Protein AF-A0A4Q3J9V6-F1 (afdb_monomer_lite)

pLDDT: mean 72.34, std 11.83, range [38.41, 86.69]

Foldseek 3Di:
DDDQDQQWKKWKQWDLAQVRSVVVGTDIDRGPVVNLCCCQVPNDLSRLQHMWMATPNDIDHSVNSSVVSVVVVPDDD

Secondary structure (DSSP, 8-state):
-----TTS-EEEE--SSHHHHHHH-EEEES-HHHHHHHHHHTS-TTTTTT-EEEETTEEEEHHHHHHHHHHHHTS--

Sequence (77 aa):
MTYPDETTSAQLYLGRDWPTALALGPRRFRSATRALRFAFEHAAPVSLRGARLLIAGRAFAGEDLARLNRLRIAQPA

Radius of gyration: 11.95 Å; chains: 1; bounding box: 23×36×26 Å

Structure (mmCIF, N/CA/C/O backbone):
data_AF-A0A4Q3J9V6-F1
#
_entry.id   AF-A0A4Q3J9V6-F1
#
loop_
_atom_site.group_PDB
_atom_site.id
_atom_site.type_symbol
_atom_site.label_atom_id
_atom_site.label_alt_id
_atom_site.label_comp_id
_atom_site.label_asym_id
_atom_site.label_entity_id
_atom_site.label_seq_id
_atom_site.pdbx_PDB_ins_code
_atom_site.Cartn_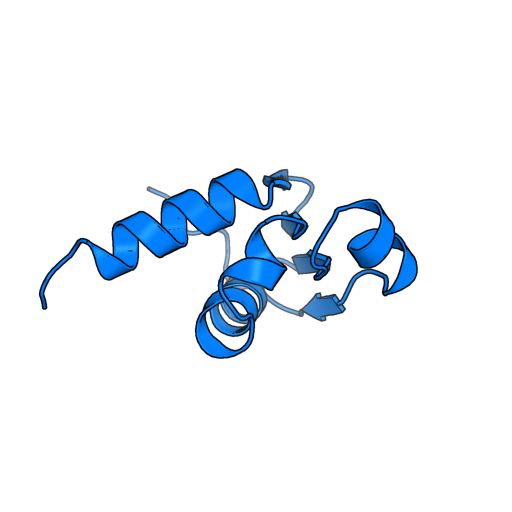x
_atom_site.Cartn_y
_atom_site.Cartn_z
_atom_site.occupancy
_atom_site.B_iso_or_equiv
_atom_site.auth_seq_id
_atom_site.auth_comp_id
_atom_site.auth_asym_id
_atom_site.auth_atom_id
_atom_site.pdbx_PDB_model_num
ATOM 1 N N . MET A 1 1 ? -8.887 19.472 7.664 1.00 38.41 1 MET A N 1
ATOM 2 C CA . MET A 1 1 ? -8.363 18.252 7.013 1.00 38.41 1 MET A CA 1
ATOM 3 C C . MET A 1 1 ? -8.037 17.259 8.113 1.00 38.41 1 MET A C 1
ATOM 5 O O . MET A 1 1 ? -7.104 17.500 8.864 1.00 38.41 1 MET A O 1
ATOM 9 N N . THR A 1 2 ? -8.855 16.224 8.290 1.00 44.97 2 THR A N 1
ATOM 10 C CA . THR A 1 2 ? -8.634 15.202 9.324 1.00 44.97 2 THR A CA 1
ATOM 11 C C . THR A 1 2 ? -7.479 14.314 8.878 1.00 44.97 2 THR A C 1
ATOM 13 O O . THR A 1 2 ? -7.601 13.607 7.877 1.00 44.97 2 THR A O 1
ATOM 16 N N . TYR A 1 3 ? -6.342 14.406 9.571 1.00 54.06 3 TYR A N 1
ATOM 17 C CA . TYR A 1 3 ? -5.250 13.446 9.423 1.00 54.06 3 TYR A CA 1
ATOM 18 C C . TYR A 1 3 ? -5.821 12.044 9.683 1.00 54.06 3 TYR A C 1
ATOM 20 O O . TYR A 1 3 ? -6.573 11.889 10.646 1.00 54.06 3 TYR A O 1
ATOM 28 N N . PRO A 1 4 ? -5.559 11.044 8.822 1.00 54.47 4 PRO A N 1
ATOM 29 C CA . PRO A 1 4 ? -6.072 9.698 9.040 1.00 54.47 4 PRO A CA 1
ATOM 30 C C . PRO A 1 4 ? -5.583 9.210 10.404 1.00 54.47 4 PRO A C 1
ATOM 32 O O . PRO A 1 4 ? -4.378 9.249 10.648 1.00 54.47 4 PRO A O 1
ATOM 35 N N . ASP A 1 5 ? -6.519 8.800 11.265 1.00 55.66 5 ASP A N 1
ATOM 36 C CA . ASP A 1 5 ? -6.279 8.267 12.608 1.00 55.66 5 ASP A CA 1
ATOM 37 C C . ASP A 1 5 ? -4.962 7.490 12.673 1.00 55.66 5 ASP A C 1
ATOM 39 O O . ASP A 1 5 ? -4.799 6.452 12.021 1.00 55.66 5 ASP A O 1
ATOM 43 N N . GLU A 1 6 ? -4.005 8.001 13.450 1.00 56.50 6 GLU A N 1
ATOM 44 C CA . GLU A 1 6 ? -2.637 7.478 13.497 1.00 56.50 6 GLU A CA 1
ATOM 45 C C . GLU A 1 6 ? -2.570 6.019 13.976 1.00 56.50 6 GLU A C 1
ATOM 47 O O . GLU A 1 6 ? -1.568 5.339 13.768 1.00 56.50 6 GLU A O 1
ATOM 52 N N . THR A 1 7 ? -3.640 5.505 14.578 1.00 61.41 7 THR A N 1
ATOM 53 C CA . THR A 1 7 ? -3.786 4.120 15.050 1.00 61.41 7 THR A CA 1
ATOM 54 C C . THR A 1 7 ? -4.268 3.153 13.967 1.00 61.41 7 THR A C 1
ATOM 56 O O . THR A 1 7 ? -4.295 1.938 14.174 1.00 61.41 7 THR A O 1
ATOM 59 N N . THR A 1 8 ? -4.636 3.661 12.791 1.00 71.31 8 THR A N 1
ATOM 60 C CA . THR A 1 8 ? -5.199 2.841 11.724 1.00 71.31 8 THR A CA 1
ATOM 61 C C . THR A 1 8 ? -4.124 1.998 11.046 1.00 71.31 8 THR A C 1
ATOM 63 O O . THR A 1 8 ? -3.139 2.509 10.507 1.00 71.31 8 THR A O 1
ATOM 66 N N . SER A 1 9 ? -4.359 0.686 11.009 1.00 79.12 9 SER A N 1
ATOM 67 C CA . SER A 1 9 ? -3.503 -0.273 10.308 1.00 79.12 9 SER A CA 1
ATOM 68 C C . SER A 1 9 ? -3.420 0.045 8.814 1.00 79.12 9 SER A C 1
ATOM 70 O O . SER A 1 9 ? -4.438 0.293 8.162 1.00 79.12 9 SER A O 1
ATOM 72 N N . ALA A 1 10 ? -2.208 -0.009 8.265 1.00 83.00 10 ALA A N 1
ATOM 73 C CA . ALA A 1 10 ? -1.944 0.322 6.872 1.00 83.00 10 ALA A CA 1
ATOM 74 C C . ALA A 1 10 ? -1.185 -0.797 6.154 1.00 83.00 10 ALA A C 1
ATOM 76 O O . ALA A 1 10 ? -0.340 -1.477 6.735 1.00 83.00 10 ALA A O 1
ATOM 77 N N . GLN A 1 11 ? -1.479 -0.991 4.873 1.00 86.69 11 GLN A N 1
ATOM 78 C CA . GLN A 1 11 ? -0.808 -1.955 4.006 1.00 86.69 11 GLN A CA 1
ATOM 79 C C . GLN A 1 11 ? -0.228 -1.210 2.814 1.00 86.69 11 GLN A C 1
ATOM 81 O O . GLN A 1 11 ? -0.968 -0.620 2.032 1.00 86.69 11 GLN A O 1
ATOM 86 N N . LEU A 1 12 ? 1.093 -1.221 2.689 1.00 85.12 12 LEU A N 1
ATOM 87 C CA . LEU A 1 12 ? 1.809 -0.550 1.617 1.00 85.12 12 LEU A CA 1
ATOM 88 C C . LEU A 1 12 ? 2.400 -1.598 0.676 1.00 85.12 12 LEU A C 1
ATOM 90 O O . LEU A 1 12 ? 3.253 -2.390 1.066 1.00 85.12 12 LEU A O 1
ATOM 94 N N . TYR A 1 13 ? 1.951 -1.576 -0.566 1.00 84.38 13 TYR A N 1
ATOM 95 C CA . TYR A 1 13 ? 2.511 -2.344 -1.665 1.00 84.38 13 TYR A CA 1
ATOM 96 C C . TYR A 1 13 ? 3.575 -1.472 -2.323 1.00 84.38 13 TYR A C 1
ATOM 98 O O . TYR A 1 13 ? 3.284 -0.331 -2.682 1.00 84.38 13 TYR A O 1
ATOM 106 N N . LEU A 1 14 ? 4.802 -1.977 -2.443 1.00 80.69 14 LEU A N 1
ATOM 107 C CA . LEU A 1 14 ? 5.925 -1.258 -3.046 1.00 80.69 14 LEU A CA 1
ATOM 108 C C . LEU A 1 14 ? 6.438 -2.031 -4.247 1.00 80.69 14 LEU A C 1
AT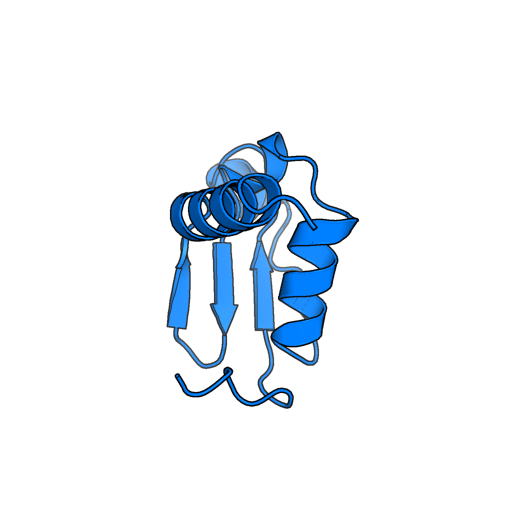OM 110 O O . LEU A 1 14 ? 6.685 -3.227 -4.155 1.00 80.69 14 LEU A O 1
ATOM 114 N N . GLY A 1 15 ? 6.647 -1.330 -5.353 1.00 76.94 15 GLY A N 1
ATOM 115 C CA . GLY A 1 15 ? 7.189 -1.910 -6.568 1.00 76.94 15 GLY A CA 1
ATOM 116 C C . GLY A 1 15 ? 7.312 -0.851 -7.648 1.00 76.94 15 GLY A C 1
ATOM 117 O O . GLY A 1 15 ? 6.624 0.168 -7.616 1.00 76.94 15 GLY A O 1
ATOM 118 N N . ARG A 1 16 ? 8.195 -1.094 -8.619 1.00 74.31 16 ARG A N 1
ATOM 119 C CA . ARG A 1 16 ? 8.316 -0.217 -9.793 1.00 74.31 16 ARG A CA 1
ATOM 120 C C . ARG A 1 16 ? 7.003 -0.116 -10.581 1.00 74.31 16 ARG A C 1
ATOM 122 O O . ARG A 1 16 ? 6.681 0.955 -11.076 1.00 74.31 16 ARG A O 1
ATOM 129 N N . ASP A 1 17 ? 6.234 -1.206 -10.601 1.00 78.06 17 ASP A N 1
ATOM 130 C CA . ASP A 1 17 ? 4.947 -1.354 -11.276 1.00 78.06 17 ASP A CA 1
ATOM 131 C C . ASP A 1 17 ? 3.985 -2.160 -10.385 1.00 78.06 17 ASP A C 1
ATOM 133 O O . ASP A 1 17 ? 4.425 -2.936 -9.530 1.00 78.06 17 ASP A O 1
ATOM 137 N N . TRP A 1 18 ? 2.673 -2.026 -10.608 1.00 78.44 18 TRP A N 1
ATOM 138 C CA . TRP A 1 18 ? 1.645 -2.743 -9.838 1.00 78.44 18 TRP A CA 1
ATOM 139 C C . TRP A 1 18 ? 1.817 -4.279 -9.820 1.00 78.44 18 TRP A C 1
ATOM 141 O O . TRP A 1 18 ? 1.710 -4.864 -8.740 1.00 78.44 18 TRP A O 1
ATOM 151 N N . PRO A 1 19 ? 2.166 -4.957 -10.936 1.00 83.50 19 PRO A N 1
ATOM 152 C CA . PRO A 1 19 ? 2.426 -6.399 -10.920 1.00 83.50 19 PRO A CA 1
ATOM 153 C C . PRO A 1 19 ? 3.604 -6.780 -10.014 1.00 83.50 19 PRO A C 1
ATOM 155 O O . PRO A 1 19 ? 3.532 -7.758 -9.274 1.00 83.50 19 PRO A O 1
ATOM 158 N N . THR A 1 20 ? 4.676 -5.980 -10.019 1.00 80.38 20 THR A N 1
ATOM 159 C CA . THR A 1 20 ? 5.826 -6.183 -9.127 1.00 80.38 20 THR A CA 1
ATOM 160 C C . THR A 1 20 ? 5.443 -5.936 -7.671 1.00 80.38 20 THR A C 1
ATOM 162 O O . THR A 1 20 ? 5.855 -6.690 -6.795 1.00 80.38 20 THR A O 1
ATOM 165 N N . ALA A 1 21 ? 4.625 -4.915 -7.405 1.00 83.44 21 ALA A N 1
ATOM 166 C CA . ALA A 1 21 ? 4.147 -4.604 -6.063 1.00 83.44 21 ALA A CA 1
ATOM 167 C C . ALA A 1 21 ? 3.241 -5.711 -5.494 1.00 83.44 21 ALA A C 1
ATOM 169 O O . ALA A 1 21 ? 3.303 -6.005 -4.303 1.00 83.44 21 ALA A O 1
ATOM 170 N N . LEU A 1 22 ? 2.441 -6.366 -6.343 1.00 82.88 22 LEU A N 1
ATOM 171 C CA . LEU A 1 22 ? 1.664 -7.549 -5.968 1.00 82.88 22 LEU A CA 1
ATOM 172 C C . LEU A 1 22 ? 2.554 -8.763 -5.689 1.00 82.88 22 LEU A C 1
ATOM 174 O O . LEU A 1 22 ? 2.338 -9.440 -4.688 1.00 82.88 22 LEU A O 1
ATOM 178 N N . ALA A 1 23 ? 3.562 -9.014 -6.529 1.00 85.06 23 ALA A N 1
ATOM 179 C CA . ALA A 1 23 ? 4.490 -10.133 -6.351 1.00 85.06 23 ALA A CA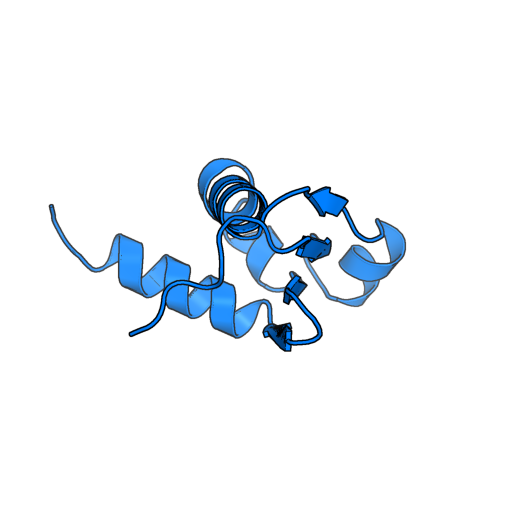 1
ATOM 180 C C . ALA A 1 23 ? 5.336 -10.010 -5.071 1.00 85.06 23 ALA A C 1
ATOM 182 O O . ALA A 1 23 ? 5.599 -11.008 -4.407 1.00 85.06 23 ALA A O 1
ATOM 183 N N . LEU A 1 24 ? 5.735 -8.786 -4.705 1.00 82.50 24 LEU A N 1
ATOM 184 C CA . LEU A 1 24 ? 6.436 -8.496 -3.447 1.00 82.50 24 LEU A CA 1
ATOM 185 C C . LEU A 1 24 ? 5.504 -8.532 -2.225 1.00 82.50 24 LEU A C 1
ATOM 187 O O . LEU A 1 24 ? 5.965 -8.719 -1.098 1.00 82.50 24 LEU A O 1
ATOM 191 N N . GLY A 1 25 ? 4.201 -8.373 -2.451 1.00 83.44 25 GLY A N 1
ATOM 192 C CA . GLY A 1 25 ? 3.167 -8.426 -1.429 1.00 83.44 25 GLY A CA 1
ATOM 193 C C . GLY A 1 25 ? 3.046 -7.157 -0.570 1.00 83.44 25 GLY A C 1
ATOM 194 O O . GLY A 1 25 ? 3.864 -6.232 -0.641 1.00 83.44 25 GLY A O 1
ATOM 195 N N . PRO A 1 26 ? 1.990 -7.084 0.263 1.00 84.75 26 PRO A N 1
ATOM 196 C CA . PRO A 1 26 ? 1.764 -5.955 1.152 1.00 84.75 26 PRO A CA 1
ATOM 197 C C . PRO A 1 26 ? 2.754 -5.938 2.306 1.00 84.75 26 PRO A C 1
ATOM 199 O O . PRO A 1 26 ? 2.836 -6.875 3.103 1.00 84.75 26 PRO A O 1
ATOM 202 N N . ARG A 1 27 ? 3.381 -4.786 2.518 1.00 85.19 27 ARG A N 1
ATOM 203 C CA . ARG A 1 27 ? 4.080 -4.491 3.761 1.00 85.19 27 ARG A CA 1
ATOM 204 C C . ARG A 1 27 ? 3.094 -3.896 4.763 1.00 85.19 27 ARG A C 1
ATOM 206 O O . ARG A 1 27 ? 2.548 -2.813 4.556 1.00 85.19 27 ARG A O 1
ATOM 213 N N . ARG A 1 28 ? 2.825 -4.637 5.839 1.00 84.94 28 ARG A N 1
ATOM 214 C CA . ARG A 1 28 ? 1.892 -4.246 6.905 1.00 84.94 28 ARG A CA 1
ATOM 215 C C . ARG A 1 28 ? 2.561 -3.309 7.904 1.00 84.94 28 ARG A C 1
ATOM 217 O O . ARG A 1 28 ? 3.640 -3.593 8.414 1.00 84.94 28 ARG A O 1
ATOM 224 N N . PHE A 1 29 ? 1.876 -2.223 8.226 1.00 82.62 29 PHE A N 1
ATOM 225 C CA . PHE A 1 29 ? 2.268 -1.247 9.228 1.00 82.62 29 PHE A CA 1
ATOM 226 C C . PHE A 1 29 ? 1.150 -1.100 10.254 1.00 82.62 29 PHE A C 1
ATOM 228 O O . PHE A 1 29 ? -0.032 -1.083 9.915 1.00 82.62 29 PHE A O 1
ATOM 235 N N . ARG A 1 30 ? 1.534 -0.933 11.523 1.00 78.94 30 ARG A N 1
ATOM 236 C CA . ARG A 1 30 ? 0.585 -0.674 12.618 1.00 78.94 30 ARG A CA 1
ATOM 237 C C . ARG A 1 30 ? -0.093 0.702 12.532 1.00 78.94 30 ARG A C 1
ATOM 239 O O . ARG A 1 30 ? -0.990 0.959 13.316 1.00 78.94 30 ARG A O 1
ATOM 246 N N . SER A 1 31 ? 0.362 1.578 11.635 1.00 79.25 31 SER A N 1
ATOM 247 C CA . SER A 1 31 ? -0.096 2.964 11.517 1.00 79.25 31 SER A CA 1
ATOM 248 C C . SER A 1 31 ? 0.076 3.487 10.089 1.00 79.25 31 SER A C 1
ATOM 250 O O . SER A 1 31 ? 1.102 3.220 9.448 1.00 79.25 31 SER A O 1
ATOM 252 N N . ALA A 1 32 ? -0.893 4.281 9.627 1.00 77.69 32 ALA A N 1
ATOM 253 C CA . ALA A 1 32 ? -0.839 5.037 8.378 1.00 77.69 32 ALA A CA 1
ATOM 254 C C . ALA A 1 32 ? 0.358 5.997 8.328 1.00 77.69 32 ALA A C 1
ATOM 256 O O . ALA A 1 32 ? 1.076 6.018 7.328 1.00 77.69 32 ALA A O 1
ATOM 257 N N . THR A 1 33 ? 0.638 6.714 9.420 1.00 78.56 33 THR A N 1
ATOM 258 C CA . THR A 1 33 ? 1.778 7.637 9.525 1.00 78.56 33 THR A CA 1
ATOM 259 C C . THR A 1 33 ? 3.101 6.905 9.312 1.00 78.56 33 THR A C 1
ATOM 261 O O . THR A 1 33 ? 3.955 7.366 8.558 1.00 78.56 33 THR A O 1
ATOM 264 N N . ARG A 1 34 ? 3.265 5.710 9.899 1.00 79.12 34 ARG A N 1
ATOM 265 C CA . ARG A 1 34 ? 4.463 4.875 9.683 1.00 79.12 34 ARG A CA 1
ATOM 266 C C . ARG A 1 34 ? 4.590 4.394 8.241 1.00 79.12 34 ARG A C 1
ATOM 268 O O . ARG A 1 34 ? 5.699 4.382 7.718 1.00 79.12 34 ARG A O 1
ATOM 275 N N . ALA A 1 35 ? 3.483 4.000 7.613 1.00 80.50 35 ALA A N 1
ATOM 276 C CA . ALA A 1 35 ? 3.490 3.568 6.219 1.00 80.50 35 ALA A CA 1
ATOM 277 C C . ALA A 1 35 ? 3.861 4.721 5.275 1.00 80.50 35 ALA A C 1
ATOM 279 O O . ALA A 1 35 ? 4.688 4.538 4.387 1.00 80.50 35 ALA A O 1
ATOM 280 N N . LEU A 1 36 ? 3.304 5.913 5.507 1.00 75.62 36 LEU A N 1
ATOM 281 C CA . LEU A 1 36 ? 3.623 7.125 4.754 1.00 75.62 36 LEU A CA 1
ATOM 282 C C . LEU A 1 36 ? 5.078 7.545 4.959 1.00 75.62 36 LEU A C 1
ATOM 284 O O . LEU A 1 36 ? 5.794 7.747 3.986 1.00 75.62 36 LEU A O 1
ATOM 288 N N . ARG A 1 37 ? 5.552 7.599 6.208 1.00 78.12 37 ARG A N 1
ATOM 289 C CA . ARG A 1 37 ? 6.952 7.911 6.514 1.00 78.12 37 ARG A CA 1
ATOM 290 C C . ARG A 1 37 ? 7.898 6.922 5.842 1.00 78.12 37 ARG A C 1
ATOM 292 O O . ARG A 1 37 ? 8.868 7.341 5.231 1.00 78.12 37 ARG A O 1
ATOM 299 N N . PHE A 1 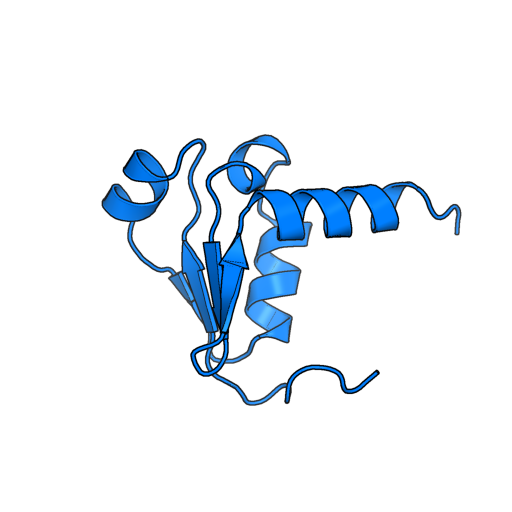38 ? 7.584 5.628 5.880 1.00 80.00 38 PHE A N 1
ATOM 300 C CA . PHE A 1 38 ? 8.365 4.619 5.171 1.00 80.00 38 PHE A CA 1
ATOM 301 C C . PHE A 1 38 ? 8.338 4.836 3.651 1.00 80.00 38 PHE A C 1
ATOM 303 O O . PHE A 1 38 ? 9.378 4.770 3.001 1.00 80.00 38 PHE A O 1
ATOM 310 N N . ALA A 1 39 ? 7.170 5.136 3.079 1.00 77.31 39 ALA A N 1
ATOM 311 C CA . ALA A 1 39 ? 7.040 5.443 1.660 1.00 77.31 39 ALA A CA 1
ATOM 312 C C . ALA A 1 39 ? 7.848 6.692 1.258 1.00 77.31 39 ALA A C 1
ATOM 314 O O . ALA A 1 39 ? 8.407 6.719 0.171 1.00 77.31 39 ALA A O 1
ATOM 315 N N . PHE A 1 40 ? 7.955 7.704 2.121 1.00 73.25 40 PHE A N 1
ATOM 316 C CA . PHE A 1 40 ? 8.688 8.934 1.812 1.00 73.25 40 PHE A CA 1
ATOM 317 C C . PHE A 1 40 ? 10.188 8.870 2.121 1.00 73.25 40 PHE A C 1
ATOM 319 O O . PHE A 1 40 ? 10.972 9.460 1.384 1.00 73.25 40 PHE A O 1
ATOM 326 N N . GLU A 1 41 ? 10.597 8.192 3.197 1.00 74.81 41 GLU A N 1
ATOM 327 C CA . GLU A 1 41 ? 12.007 8.101 3.609 1.00 74.81 41 GLU A CA 1
ATOM 328 C C . GLU A 1 41 ? 12.750 6.954 2.920 1.00 74.81 41 GLU A C 1
ATOM 330 O O . GLU A 1 41 ? 13.922 7.099 2.587 1.00 74.81 41 GLU A O 1
ATOM 335 N N . HIS A 1 42 ? 12.089 5.815 2.693 1.00 66.56 42 HIS A N 1
ATOM 336 C CA . HIS A 1 42 ? 12.744 4.609 2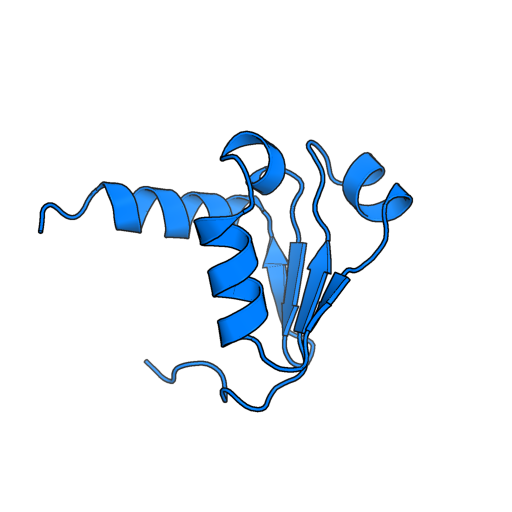.181 1.00 66.56 42 HIS A CA 1
ATOM 337 C C . HIS A 1 42 ? 12.384 4.260 0.737 1.00 66.56 42 HIS A C 1
ATOM 339 O O . HIS A 1 42 ? 13.130 3.505 0.109 1.00 66.56 42 HIS A O 1
ATOM 345 N N . ALA A 1 43 ? 11.269 4.752 0.186 1.00 61.97 43 ALA A N 1
ATOM 346 C CA . ALA A 1 43 ? 10.939 4.450 -1.203 1.00 61.97 43 ALA A CA 1
ATOM 347 C C . ALA A 1 43 ? 11.595 5.466 -2.143 1.00 61.97 43 ALA A C 1
ATOM 349 O O . ALA A 1 43 ? 11.308 6.662 -2.110 1.00 61.97 43 ALA A O 1
ATOM 350 N N . ALA A 1 44 ? 12.449 4.970 -3.039 1.00 61.53 44 ALA A N 1
ATOM 351 C CA . ALA A 1 44 ? 12.918 5.756 -4.169 1.00 61.53 44 ALA A CA 1
ATOM 352 C C . ALA A 1 44 ? 11.707 6.262 -4.990 1.00 61.53 44 ALA A C 1
ATOM 354 O O . ALA A 1 44 ? 10.726 5.524 -5.131 1.00 61.53 44 ALA A O 1
ATOM 355 N N . PRO A 1 45 ? 11.765 7.463 -5.600 1.00 60.88 45 PRO A N 1
ATOM 356 C CA . PRO A 1 45 ? 10.654 8.045 -6.365 1.00 60.88 45 PRO A CA 1
ATOM 357 C C . PRO A 1 45 ? 10.070 7.112 -7.439 1.00 60.88 45 PRO A C 1
ATOM 359 O O . PRO A 1 45 ? 8.893 7.203 -7.781 1.00 60.88 45 PRO A O 1
ATOM 362 N N . VAL A 1 46 ? 10.892 6.202 -7.968 1.00 58.62 46 VAL A N 1
ATOM 363 C CA . VAL A 1 46 ? 10.499 5.193 -8.961 1.00 58.62 46 VAL A CA 1
ATOM 364 C C . VAL A 1 46 ? 9.633 4.075 -8.373 1.00 58.62 46 VAL A C 1
ATOM 366 O O . VAL A 1 46 ? 8.712 3.616 -9.037 1.00 58.62 46 VAL A O 1
ATOM 369 N N . SER A 1 47 ? 9.859 3.691 -7.116 1.00 63.88 47 SER A N 1
ATOM 370 C CA . SER A 1 47 ? 9.090 2.654 -6.413 1.00 63.88 47 SER A CA 1
ATOM 371 C C . SER A 1 47 ? 7.721 3.144 -5.947 1.00 63.88 47 SER A C 1
ATOM 373 O O . SER A 1 47 ? 6.884 2.334 -5.558 1.00 63.88 47 SER A O 1
ATOM 375 N N . LEU A 1 48 ? 7.490 4.461 -5.977 1.00 68.75 48 LEU A N 1
ATOM 376 C CA . LEU A 1 48 ? 6.189 5.057 -5.684 1.00 68.75 48 LEU A CA 1
ATOM 377 C C . LEU A 1 48 ? 5.233 4.991 -6.879 1.00 68.75 48 LEU A C 1
ATOM 379 O O . LEU A 1 48 ? 4.031 5.014 -6.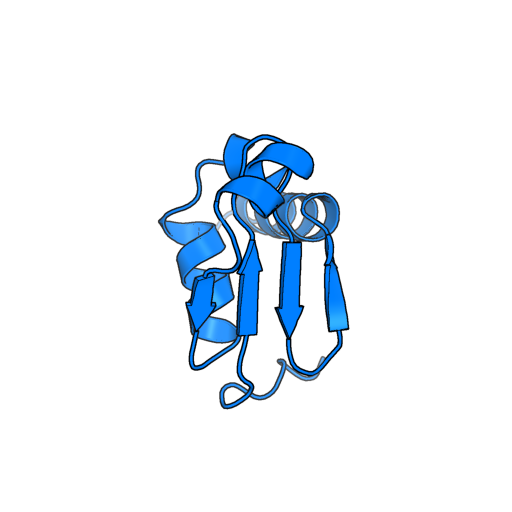659 1.00 68.75 48 LEU A O 1
ATOM 383 N N . ARG A 1 49 ? 5.723 4.860 -8.123 1.00 69.19 49 ARG A N 1
ATOM 384 C CA . ARG A 1 49 ? 4.859 4.819 -9.322 1.00 69.19 49 ARG A CA 1
ATOM 385 C C . ARG A 1 49 ? 3.914 3.617 -9.316 1.00 69.19 49 ARG A C 1
ATOM 387 O O . ARG A 1 49 ? 2.731 3.777 -9.590 1.00 69.19 49 ARG A O 1
ATOM 394 N N . GLY A 1 50 ? 4.427 2.442 -8.955 1.00 72.19 50 GLY A N 1
ATOM 395 C CA . GLY A 1 50 ? 3.644 1.217 -8.790 1.00 72.19 50 GLY A CA 1
ATOM 396 C C . GLY A 1 50 ? 3.138 0.977 -7.367 1.00 72.19 50 GLY A C 1
ATOM 397 O O . GLY A 1 50 ? 2.565 -0.082 -7.107 1.00 72.19 50 GLY A O 1
ATOM 398 N N . ALA A 1 51 ? 3.369 1.908 -6.434 1.00 80.12 51 ALA A N 1
ATOM 399 C CA . ALA A 1 51 ? 2.990 1.707 -5.043 1.00 80.12 51 ALA A CA 1
ATOM 400 C C . ALA A 1 51 ? 1.471 1.764 -4.858 1.00 80.12 51 ALA A C 1
ATOM 402 O O . ALA A 1 51 ? 0.753 2.404 -5.618 1.00 80.12 51 ALA A O 1
ATOM 403 N N . ARG A 1 52 ? 0.961 1.124 -3.809 1.00 84.12 52 ARG A N 1
ATOM 404 C CA . ARG A 1 52 ? -0.428 1.314 -3.380 1.00 84.12 52 ARG A CA 1
ATOM 405 C C . ARG A 1 52 ? -0.500 1.264 -1.874 1.00 84.12 52 ARG A C 1
ATOM 407 O O . ARG A 1 52 ? 0.006 0.328 -1.260 1.00 84.12 52 ARG A O 1
ATOM 414 N N . LEU A 1 53 ? -1.140 2.258 -1.282 1.00 82.75 53 LEU A N 1
ATOM 415 C CA . LEU A 1 53 ? -1.309 2.347 0.158 1.00 82.75 53 LEU A CA 1
ATOM 416 C C . LEU A 1 53 ? -2.773 2.113 0.513 1.00 82.75 53 LEU A C 1
ATOM 418 O O . LEU A 1 53 ? -3.659 2.791 0.015 1.00 82.75 53 LEU A O 1
ATOM 422 N N . LEU A 1 54 ? -3.028 1.146 1.380 1.00 84.25 54 LEU A N 1
ATOM 423 C CA . LEU A 1 54 ? -4.350 0.803 1.884 1.00 84.25 54 LEU A CA 1
ATOM 424 C C . LEU A 1 54 ? -4.422 1.166 3.368 1.00 84.25 54 LEU A C 1
ATOM 426 O O . LEU A 1 54 ? -3.676 0.601 4.162 1.00 84.25 54 LEU A O 1
ATOM 430 N N . ILE A 1 55 ? -5.308 2.088 3.744 1.00 82.19 55 ILE A N 1
ATOM 431 C CA . ILE A 1 55 ? -5.517 2.565 5.123 1.00 82.19 55 ILE A CA 1
ATOM 432 C C . ILE A 1 55 ? -7.011 2.461 5.438 1.00 82.19 55 ILE A C 1
ATOM 434 O O . ILE A 1 55 ? -7.802 3.095 4.747 1.00 82.19 55 ILE A O 1
ATOM 438 N N . ALA A 1 56 ? -7.412 1.681 6.450 1.00 74.25 56 ALA A N 1
ATOM 439 C CA . ALA A 1 56 ? -8.829 1.508 6.843 1.00 74.25 56 ALA A CA 1
ATOM 440 C C . ALA A 1 56 ? -9.803 1.313 5.655 1.00 74.25 56 ALA A C 1
ATOM 442 O O . ALA A 1 56 ? -10.875 1.907 5.602 1.00 74.25 56 ALA A O 1
ATOM 443 N N . GLY A 1 57 ? -9.412 0.521 4.652 1.00 73.81 57 GLY A N 1
ATOM 444 C CA . GLY A 1 57 ? -10.245 0.270 3.468 1.00 73.81 57 GLY A CA 1
ATOM 445 C C . GLY A 1 57 ? -10.204 1.358 2.386 1.00 73.81 57 GLY A C 1
ATOM 446 O O . GLY A 1 57 ? -10.762 1.157 1.312 1.00 73.81 57 GLY A O 1
ATOM 447 N N . ARG A 1 58 ? -9.497 2.473 2.598 1.00 78.81 58 ARG A N 1
ATOM 448 C CA . ARG A 1 58 ? -9.184 3.445 1.540 1.00 78.81 58 ARG A CA 1
ATOM 449 C C . ARG A 1 58 ? -7.902 3.053 0.830 1.00 78.81 58 ARG A C 1
ATOM 451 O O . ARG A 1 58 ? -6.874 2.853 1.474 1.00 78.81 58 ARG A O 1
ATOM 458 N N . ALA A 1 59 ? -7.967 2.962 -0.492 1.00 81.75 59 ALA A N 1
ATOM 459 C CA . ALA A 1 59 ? -6.816 2.706 -1.340 1.00 81.75 59 ALA A CA 1
ATOM 460 C C . ALA A 1 59 ? -6.325 4.015 -1.968 1.00 81.75 59 ALA A C 1
ATOM 462 O O . ALA A 1 59 ? -7.093 4.700 -2.633 1.00 81.75 59 ALA A O 1
ATOM 463 N N . PHE A 1 60 ? -5.045 4.313 -1.797 1.00 78.62 60 PHE A N 1
ATOM 464 C CA . PHE A 1 60 ? -4.329 5.408 -2.439 1.00 78.62 60 PHE A CA 1
ATOM 465 C C . PHE A 1 60 ? -3.387 4.812 -3.477 1.00 78.62 60 PHE A C 1
ATOM 467 O O . PHE A 1 60 ? -2.613 3.898 -3.161 1.00 78.62 60 PHE A O 1
ATOM 474 N N . ALA A 1 61 ? -3.478 5.285 -4.717 1.00 80.44 61 ALA A N 1
ATOM 475 C CA . ALA A 1 61 ? -2.631 4.803 -5.793 1.00 80.44 61 ALA A CA 1
ATOM 476 C C . ALA A 1 61 ? -1.232 5.424 -5.710 1.00 80.44 61 ALA A C 1
ATOM 478 O O . ALA A 1 61 ? -1.005 6.457 -5.076 1.00 80.44 61 ALA A O 1
ATOM 479 N N . GLY A 1 62 ? -0.282 4.793 -6.387 1.00 74.44 62 GLY A N 1
ATOM 480 C CA . GLY A 1 62 ? 1.099 5.251 -6.459 1.00 74.44 62 GLY A CA 1
ATOM 481 C C . GLY A 1 62 ? 1.212 6.636 -7.077 1.00 74.44 62 GLY A C 1
ATOM 482 O O . GLY A 1 62 ? 2.027 7.443 -6.644 1.00 74.44 62 GLY A O 1
ATOM 483 N N . GLU A 1 63 ? 0.325 6.961 -8.016 1.00 74.25 63 GLU A N 1
ATOM 484 C CA . GLU A 1 63 ? 0.217 8.294 -8.607 1.00 74.25 63 GLU A CA 1
ATOM 485 C C . GLU A 1 63 ? -0.230 9.355 -7.595 1.00 74.25 63 GLU A C 1
ATOM 487 O O . GLU A 1 63 ? 0.326 10.455 -7.594 1.00 74.25 63 GLU A O 1
ATOM 492 N N . ASP A 1 64 ? -1.154 9.026 -6.685 1.00 74.12 64 ASP A N 1
ATOM 493 C CA . ASP A 1 64 ? -1.573 9.925 -5.602 1.00 74.12 64 ASP A CA 1
ATOM 494 C C . ASP A 1 64 ? -0.419 10.166 -4.625 1.00 74.12 64 ASP A C 1
ATOM 496 O O . ASP A 1 64 ? -0.131 11.303 -4.251 1.00 74.12 64 ASP A O 1
ATOM 500 N N . LEU A 1 65 ? 0.300 9.100 -4.258 1.00 72.44 65 LEU A N 1
ATOM 501 C CA . LEU A 1 65 ? 1.475 9.174 -3.386 1.00 72.44 65 LEU A CA 1
ATOM 502 C C . LEU A 1 65 ? 2.628 9.939 -4.045 1.00 72.44 65 LEU A C 1
ATOM 504 O O . LEU A 1 65 ? 3.296 10.740 -3.393 1.00 72.44 65 LEU A O 1
ATOM 508 N N . ALA A 1 66 ? 2.851 9.733 -5.343 1.00 71.69 66 ALA A N 1
ATOM 509 C CA . ALA A 1 66 ? 3.860 10.439 -6.119 1.00 71.69 66 ALA A CA 1
ATOM 510 C C . ALA A 1 66 ? 3.501 11.919 -6.290 1.00 71.69 66 ALA A C 1
ATOM 512 O O . ALA A 1 66 ? 4.388 12.771 -6.217 1.00 71.69 66 ALA A O 1
ATOM 513 N N . ARG A 1 67 ? 2.213 12.242 -6.476 1.00 71.88 67 ARG A N 1
ATOM 514 C CA . ARG A 1 67 ? 1.710 13.620 -6.501 1.00 71.88 67 ARG A CA 1
ATOM 515 C C . ARG A 1 67 ? 1.913 14.295 -5.145 1.00 71.88 67 ARG A C 1
ATOM 517 O O . ARG A 1 67 ? 2.457 15.393 -5.113 1.00 71.88 67 ARG A O 1
ATOM 524 N N . LEU A 1 68 ? 1.565 13.630 -4.041 1.00 69.38 68 LEU A N 1
ATOM 525 C CA . LEU A 1 68 ? 1.801 14.129 -2.681 1.00 69.38 68 LEU A CA 1
ATOM 526 C C . LEU A 1 68 ? 3.294 14.334 -2.395 1.00 69.38 68 LEU A C 1
ATOM 528 O O . LEU A 1 68 ? 3.680 15.382 -1.883 1.00 69.38 68 LEU A O 1
ATOM 532 N N . ASN A 1 69 ? 4.149 13.380 -2.781 1.00 67.25 69 ASN A N 1
ATOM 533 C CA . ASN A 1 69 ? 5.593 13.527 -2.626 1.00 67.25 69 ASN A CA 1
ATOM 534 C C . ASN A 1 69 ? 6.122 14.705 -3.453 1.00 67.25 69 ASN A C 1
ATOM 536 O O . ASN A 1 69 ? 6.878 15.505 -2.920 1.00 67.25 69 ASN A O 1
ATOM 540 N N . ARG A 1 70 ? 5.689 14.861 -4.715 1.00 67.25 70 ARG A N 1
ATOM 541 C CA . ARG A 1 70 ? 6.053 16.011 -5.564 1.00 67.25 70 ARG A CA 1
ATOM 542 C C . ARG A 1 70 ? 5.633 17.346 -4.957 1.00 67.25 70 ARG A C 1
ATOM 544 O O . ARG A 1 70 ? 6.420 18.284 -4.987 1.00 67.25 70 ARG A O 1
ATOM 551 N N . LEU A 1 71 ? 4.430 17.424 -4.391 1.00 65.94 71 LEU A N 1
ATOM 552 C CA . LEU A 1 71 ? 3.954 18.630 -3.712 1.00 65.94 71 LEU A CA 1
ATOM 553 C C . LEU A 1 71 ? 4.800 18.963 -2.474 1.00 65.94 71 LEU A C 1
ATOM 555 O O . LEU A 1 71 ? 5.033 20.137 -2.217 1.00 65.94 71 LEU A O 1
ATOM 559 N N . ARG A 1 72 ? 5.322 17.957 -1.756 1.00 61.28 72 ARG A N 1
ATOM 560 C CA . ARG A 1 72 ? 6.245 18.160 -0.625 1.00 61.28 72 ARG A CA 1
ATOM 561 C C . ARG A 1 72 ? 7.591 18.749 -1.053 1.00 61.28 72 ARG A C 1
ATOM 563 O O . ARG A 1 72 ? 8.075 19.662 -0.405 1.00 61.28 72 ARG A O 1
ATOM 570 N N . ILE A 1 73 ? 8.194 18.241 -2.130 1.00 57.56 73 ILE A N 1
ATOM 571 C CA . ILE A 1 73 ? 9.477 18.764 -2.658 1.00 57.56 73 ILE A CA 1
ATOM 572 C C . ILE A 1 73 ? 9.325 20.147 -3.308 1.00 57.56 73 ILE A C 1
ATOM 574 O O . ILE A 1 73 ? 10.316 20.847 -3.472 1.00 57.56 73 ILE A O 1
ATOM 578 N N . ALA A 1 74 ? 8.105 20.532 -3.692 1.00 55.81 74 ALA A N 1
ATOM 579 C CA . ALA A 1 74 ? 7.807 21.834 -4.284 1.00 55.81 74 ALA A CA 1
ATOM 580 C C . ALA A 1 74 ? 7.554 22.948 -3.249 1.00 55.81 74 ALA A C 1
ATOM 582 O O . ALA A 1 74 ? 7.355 24.093 -3.648 1.00 55.81 74 ALA A O 1
ATOM 583 N N . GLN A 1 75 ? 7.560 22.644 -1.945 1.00 39.50 75 GLN A N 1
ATOM 584 C CA . GLN A 1 75 ? 7.551 23.666 -0.897 1.00 39.50 75 GLN A CA 1
ATOM 585 C C . GLN A 1 75 ? 8.993 23.916 -0.426 1.00 39.50 75 GLN A C 1
ATOM 587 O O . GLN A 1 75 ? 9.573 23.024 0.198 1.00 39.50 75 GLN A O 1
ATOM 592 N N . PRO A 1 76 ? 9.604 25.078 -0.736 1.00 40.69 76 PRO A N 1
ATOM 593 C CA . PRO A 1 76 ? 10.835 25.478 -0.071 1.00 40.69 76 PRO A CA 1
ATOM 594 C C . PRO A 1 76 ? 10.530 25.724 1.413 1.00 40.69 76 PRO A C 1
ATOM 596 O O . PRO A 1 76 ? 9.501 26.317 1.743 1.00 40.69 76 PRO A O 1
ATOM 599 N N . ALA A 1 77 ? 11.399 25.185 2.270 1.00 46.56 77 ALA A N 1
ATOM 600 C CA . ALA A 1 77 ? 11.399 25.418 3.712 1.00 46.56 77 ALA A CA 1
ATOM 601 C C . ALA A 1 77 ? 11.579 26.904 4.054 1.00 46.56 77 ALA A C 1
ATOM 603 O O . ALA A 1 77 ? 12.243 27.609 3.258 1.00 46.56 77 ALA A O 1
#